Protein AF-A0A3M2Z1X1-F1 (afdb_monomer_lite)

Structure (mmCIF, N/CA/C/O backbone):
data_AF-A0A3M2Z1X1-F1
#
_entry.id   AF-A0A3M2Z1X1-F1
#
loop_
_atom_site.group_PDB
_atom_site.id
_atom_site.type_symbol
_atom_site.label_atom_id
_atom_site.label_alt_id
_atom_site.label_comp_id
_atom_site.label_asym_id
_atom_site.label_entity_id
_atom_site.label_seq_id
_atom_site.pdbx_PDB_ins_code
_atom_site.Cartn_x
_atom_site.Cartn_y
_atom_site.Cartn_z
_atom_site.occupancy
_atom_site.B_iso_or_equiv
_atom_site.auth_seq_id
_atom_site.auth_comp_id
_atom_site.auth_asym_id
_atom_site.auth_atom_id
_atom_site.pdbx_PDB_model_num
ATOM 1 N N . GLU A 1 1 ? -4.853 13.986 -4.517 1.00 54.66 1 GLU A N 1
ATOM 2 C CA . GLU A 1 1 ? -5.660 12.768 -4.710 1.00 54.66 1 GLU A CA 1
ATOM 3 C C . GLU A 1 1 ? -4.878 11.565 -4.196 1.00 54.66 1 GLU A C 1
ATOM 5 O O . GLU A 1 1 ? -3.672 11.525 -4.439 1.00 54.66 1 GLU A O 1
ATOM 10 N N . PRO A 1 2 ? -5.494 10.653 -3.427 1.00 72.56 2 PRO A N 1
ATOM 11 C CA . PRO A 1 2 ? -4.853 9.407 -3.028 1.00 72.56 2 PRO A CA 1
ATOM 12 C C . PRO A 1 2 ? -4.651 8.523 -4.265 1.00 72.56 2 PRO A C 1
ATOM 14 O O . PRO A 1 2 ? -5.586 8.265 -5.013 1.00 72.56 2 PRO A O 1
ATOM 17 N N . VAL A 1 3 ? -3.416 8.091 -4.487 1.00 81.50 3 VAL A N 1
ATOM 18 C CA . VAL A 1 3 ? -3.043 7.123 -5.531 1.00 81.50 3 VAL A CA 1
ATOM 19 C C . VAL A 1 3 ? -3.552 5.737 -5.149 1.00 81.50 3 VAL A C 1
ATOM 21 O O . VAL A 1 3 ? -3.474 5.357 -3.980 1.00 81.50 3 VAL A O 1
ATOM 24 N N . SER A 1 4 ? -4.067 4.986 -6.119 1.00 84.81 4 SER A N 1
ATOM 25 C CA . SER A 1 4 ? -4.596 3.634 -5.897 1.00 84.81 4 SER A CA 1
ATOM 26 C C . SER A 1 4 ? -3.503 2.571 -5.878 1.00 84.81 4 SER A C 1
ATOM 28 O O . SER A 1 4 ? -3.607 1.606 -5.128 1.00 84.81 4 SER A O 1
ATOM 30 N N . SER A 1 5 ? -2.435 2.753 -6.656 1.00 90.38 5 SER A N 1
ATOM 31 C CA . SER A 1 5 ? -1.385 1.749 -6.820 1.00 90.38 5 SER A CA 1
ATOM 32 C C . SER A 1 5 ? 0.022 2.326 -6.689 1.00 90.38 5 SER A C 1
ATOM 34 O O . SER A 1 5 ? 0.316 3.443 -7.114 1.00 90.38 5 SER A O 1
ATOM 36 N N . LEU A 1 6 ? 0.937 1.519 -6.153 1.00 92.75 6 LEU A N 1
ATOM 37 C CA . LEU A 1 6 ? 2.367 1.800 -6.105 1.00 92.75 6 LEU A CA 1
ATOM 38 C C . LEU A 1 6 ? 2.950 1.991 -7.515 1.00 92.75 6 LEU A C 1
ATOM 40 O O . LEU A 1 6 ? 3.883 2.775 -7.689 1.00 92.75 6 LEU A O 1
ATOM 44 N N . ARG A 1 7 ? 2.360 1.346 -8.530 1.00 94.19 7 ARG A N 1
ATOM 45 C CA . ARG A 1 7 ? 2.745 1.484 -9.944 1.00 94.19 7 ARG A CA 1
ATOM 46 C C . ARG A 1 7 ? 2.501 2.893 -10.496 1.00 94.19 7 ARG A C 1
ATOM 48 O O . ARG A 1 7 ? 3.187 3.303 -11.423 1.00 94.19 7 ARG A O 1
ATOM 55 N N . GLU A 1 8 ? 1.597 3.667 -9.895 1.00 93.38 8 GLU A N 1
ATOM 56 C CA . GLU A 1 8 ? 1.384 5.082 -10.242 1.00 93.38 8 GLU A CA 1
ATOM 57 C C . GLU A 1 8 ? 2.457 6.003 -9.632 1.00 93.38 8 GLU A C 1
ATOM 59 O O . GLU A 1 8 ? 2.644 7.132 -10.082 1.00 93.38 8 GLU A O 1
ATOM 64 N N . LEU A 1 9 ? 3.169 5.530 -8.604 1.00 92.00 9 LEU A N 1
ATOM 65 C CA . LEU A 1 9 ? 4.182 6.294 -7.871 1.00 92.00 9 LEU A CA 1
ATOM 66 C C . LEU A 1 9 ? 5.616 5.962 -8.284 1.00 92.00 9 LEU A C 1
ATOM 68 O O . LEU A 1 9 ? 6.505 6.808 -8.163 1.00 92.00 9 LEU A O 1
ATOM 72 N N . VAL A 1 10 ? 5.862 4.730 -8.723 1.00 94.06 10 VAL A N 1
ATOM 73 C CA . VAL A 1 10 ? 7.197 4.240 -9.065 1.00 94.06 10 VAL A CA 1
ATOM 74 C C . VAL A 1 10 ? 7.272 4.009 -10.565 1.00 94.06 10 VAL A C 1
ATOM 76 O O . VAL A 1 10 ? 6.547 3.184 -11.112 1.00 94.06 10 VAL A O 1
ATOM 79 N N . VAL A 1 11 ? 8.180 4.722 -11.234 1.00 95.81 11 VAL A N 1
ATOM 80 C CA . VAL A 1 11 ? 8.474 4.497 -12.656 1.00 95.81 11 VAL A CA 1
ATOM 81 C C . VAL A 1 11 ? 9.022 3.084 -12.836 1.00 95.81 11 VAL A C 1
ATOM 83 O O . VAL A 1 11 ? 10.003 2.718 -12.187 1.00 95.81 11 VAL A O 1
ATOM 86 N N . HIS A 1 12 ? 8.408 2.328 -13.737 1.00 96.81 12 HIS A N 1
ATOM 87 C CA . HIS A 1 12 ? 8.767 0.954 -14.053 1.00 96.81 12 HIS A CA 1
ATOM 88 C C . HIS A 1 12 ? 8.579 0.679 -15.547 1.00 96.81 12 HIS A C 1
ATOM 90 O O . HIS A 1 12 ? 7.910 1.445 -16.242 1.00 96.81 12 HIS A O 1
ATOM 96 N N . 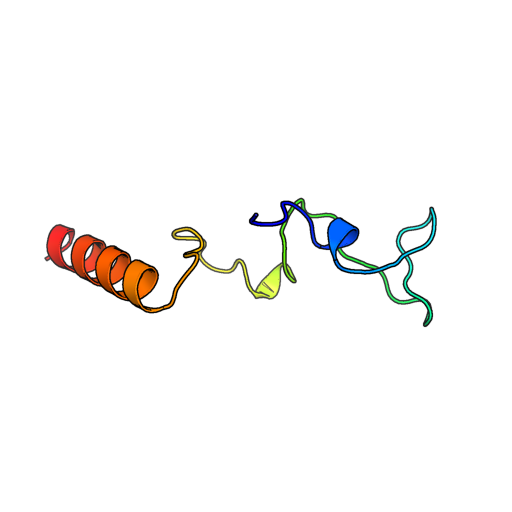ASP A 1 13 ? 9.209 -0.384 -16.036 1.00 96.88 13 ASP A N 1
ATOM 97 C CA . ASP A 1 13 ? 9.035 -0.871 -17.404 1.00 96.88 13 ASP A CA 1
ATOM 98 C C . ASP A 1 13 ? 7.773 -1.744 -17.555 1.00 96.88 13 ASP A C 1
ATOM 100 O O . ASP A 1 13 ? 7.061 -2.025 -16.588 1.00 96.88 13 ASP A O 1
ATOM 104 N N . ASP A 1 14 ? 7.513 -2.228 -18.769 1.00 95.88 14 ASP A N 1
ATOM 105 C CA . ASP A 1 14 ? 6.363 -3.098 -19.059 1.00 95.88 14 ASP A CA 1
ATOM 106 C C . ASP A 1 14 ? 6.397 -4.430 -18.279 1.00 95.88 14 ASP A C 1
ATOM 108 O O . ASP A 1 14 ? 5.367 -5.086 -18.119 1.00 95.88 14 ASP A O 1
ATOM 112 N N . ASN A 1 15 ? 7.561 -4.821 -17.746 1.00 96.00 15 ASN A N 1
ATOM 113 C CA . ASN A 1 15 ? 7.731 -6.017 -16.920 1.00 96.00 15 ASN A CA 1
ATOM 114 C C . ASN A 1 15 ? 7.514 -5.746 -15.423 1.00 96.00 15 ASN A C 1
ATOM 116 O O . ASN A 1 15 ? 7.582 -6.677 -14.620 1.00 96.00 15 ASN A O 1
ATOM 120 N N . GLY A 1 16 ? 7.256 -4.497 -15.024 1.00 95.31 16 GLY A N 1
ATOM 121 C CA . GLY A 1 16 ? 7.110 -4.132 -13.617 1.00 95.31 16 GLY A CA 1
ATOM 122 C C . GLY A 1 16 ? 8.433 -3.951 -12.880 1.00 95.31 16 GLY A C 1
ATOM 123 O O . GLY A 1 16 ? 8.447 -4.047 -11.655 1.00 95.31 16 GLY A O 1
ATOM 124 N N . LEU A 1 17 ? 9.538 -3.705 -13.585 1.00 97.75 17 LEU A N 1
ATOM 125 C CA . LEU A 1 17 ? 10.852 -3.489 -12.984 1.00 97.75 17 LEU A CA 1
ATOM 126 C C . LEU A 1 17 ? 11.204 -2.003 -12.921 1.00 97.75 17 LEU A C 1
ATOM 128 O O . LEU A 1 17 ? 10.986 -1.253 -13.872 1.00 97.75 17 LEU A O 1
ATOM 132 N N . ASP A 1 18 ? 11.781 -1.578 -11.801 1.00 96.38 18 ASP A N 1
ATOM 133 C CA . ASP A 1 18 ? 12.346 -0.243 -11.650 1.00 96.38 18 ASP A CA 1
ATOM 134 C C . ASP A 1 18 ? 13.679 -0.100 -12.413 1.00 96.38 18 ASP A C 1
ATOM 136 O O . ASP A 1 18 ? 14.219 -1.038 -13.004 1.00 96.38 18 ASP A O 1
ATOM 140 N N . ARG A 1 19 ? 14.268 1.099 -12.355 1.00 96.75 19 ARG A N 1
ATOM 141 C CA . ARG A 1 19 ? 15.554 1.416 -13.007 1.00 96.75 19 ARG A CA 1
ATOM 142 C C . ARG A 1 19 ? 16.742 0.547 -12.566 1.00 96.75 19 ARG A C 1
ATOM 144 O O . ARG A 1 19 ? 17.780 0.582 -13.220 1.00 96.75 19 ARG A O 1
ATOM 151 N N . ASN A 1 20 ? 16.623 -0.153 -11.441 1.00 97.06 20 ASN A N 1
ATOM 152 C CA . ASN A 1 20 ? 17.656 -1.009 -10.870 1.00 97.06 20 ASN A CA 1
ATOM 153 C C . ASN A 1 20 ? 17.339 -2.502 -11.064 1.00 97.06 20 ASN A C 1
ATOM 155 O O . ASN A 1 20 ? 18.122 -3.344 -10.628 1.00 97.06 20 ASN A O 1
ATOM 159 N N . GLY A 1 21 ? 16.216 -2.837 -11.708 1.00 96.69 21 GLY A N 1
ATOM 160 C CA . GLY A 1 21 ? 15.764 -4.212 -11.896 1.00 96.69 21 GLY A CA 1
ATOM 161 C C . GLY A 1 21 ? 14.997 -4.793 -10.705 1.00 96.69 21 GLY A C 1
ATOM 162 O O . GLY A 1 21 ? 14.854 -6.011 -10.626 1.00 96.69 21 GLY A O 1
ATOM 163 N N . PHE A 1 22 ? 14.512 -3.966 -9.773 1.00 96.69 22 PHE A N 1
ATOM 164 C CA . PHE A 1 22 ? 13.655 -4.418 -8.674 1.00 96.69 22 PHE A CA 1
ATOM 165 C C . PHE A 1 22 ? 12.184 -4.422 -9.083 1.00 96.69 22 PHE A C 1
ATOM 167 O O . PHE A 1 22 ? 11.709 -3.496 -9.734 1.00 96.69 22 PHE A O 1
ATOM 174 N N . THR A 1 23 ? 11.444 -5.441 -8.654 1.00 96.88 23 THR A N 1
ATOM 175 C CA . THR A 1 23 ? 10.005 -5.540 -8.913 1.00 96.88 23 THR A CA 1
ATOM 176 C C . THR A 1 23 ? 9.229 -4.475 -8.141 1.00 96.88 23 THR A C 1
ATOM 178 O O . THR A 1 23 ? 9.352 -4.366 -6.921 1.00 96.88 23 THR A O 1
ATOM 181 N N . VAL A 1 24 ? 8.395 -3.721 -8.852 1.00 96.44 24 VAL A N 1
ATOM 182 C CA . VAL A 1 24 ? 7.381 -2.843 -8.270 1.00 96.44 24 VAL A CA 1
ATOM 183 C C . VAL A 1 24 ? 6.130 -3.669 -8.003 1.00 96.44 24 VAL A C 1
ATOM 185 O O . VAL A 1 24 ? 5.605 -4.327 -8.897 1.00 96.44 24 VAL A O 1
ATOM 188 N N . GLU A 1 25 ? 5.666 -3.656 -6.758 1.00 95.06 25 GLU A N 1
ATOM 189 C CA . GLU A 1 25 ? 4.513 -4.451 -6.338 1.00 95.06 25 GLU A CA 1
ATOM 190 C C . GLU A 1 25 ? 3.221 -4.039 -7.059 1.00 95.06 25 GLU A C 1
ATOM 192 O O . GLU A 1 25 ? 2.941 -2.850 -7.225 1.00 95.06 25 GLU A O 1
ATOM 197 N N . ASP A 1 26 ? 2.415 -5.039 -7.426 1.00 94.12 26 ASP A N 1
ATOM 198 C CA . A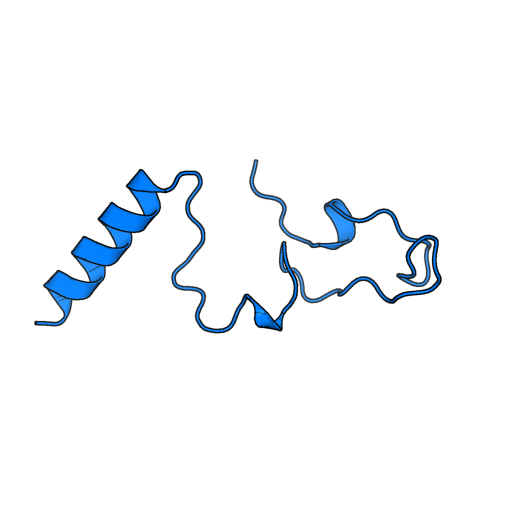SP A 1 26 ? 1.146 -4.878 -8.143 1.00 94.12 26 ASP A CA 1
ATOM 199 C C . ASP A 1 26 ? -0.032 -5.462 -7.351 1.00 94.12 26 ASP A C 1
ATOM 201 O O . ASP A 1 26 ? -0.729 -6.376 -7.783 1.00 94.12 26 ASP A O 1
ATOM 205 N N . PHE A 1 27 ? -0.200 -4.974 -6.123 1.00 91.44 27 PHE A N 1
ATOM 206 C CA . PHE A 1 27 ? -1.267 -5.408 -5.213 1.00 91.44 27 PHE A CA 1
ATOM 207 C C . PHE A 1 27 ? -2.452 -4.435 -5.159 1.00 91.44 27 PHE A C 1
ATOM 209 O O . PHE A 1 27 ? -3.259 -4.536 -4.243 1.00 91.44 27 PHE A O 1
ATOM 216 N N . GLU A 1 28 ? -2.534 -3.468 -6.082 1.00 89.56 28 GLU A N 1
ATOM 217 C CA . GLU A 1 28 ? -3.515 -2.365 -6.026 1.00 89.56 28 GLU A CA 1
ATOM 218 C C . GLU A 1 28 ? -3.476 -1.600 -4.686 1.00 89.56 28 GLU A C 1
ATOM 220 O O . GLU A 1 28 ? -4.496 -1.214 -4.116 1.00 89.56 28 GLU A O 1
ATOM 225 N N . LEU A 1 29 ? -2.263 -1.402 -4.160 1.00 88.12 29 LEU A N 1
ATOM 226 C CA . LEU A 1 29 ? -2.008 -0.661 -2.929 1.00 88.12 29 LEU A CA 1
ATOM 227 C C . LEU A 1 29 ? -1.046 0.495 -3.203 1.00 88.12 29 LEU A C 1
ATOM 229 O O . LEU A 1 29 ? -0.065 0.299 -3.917 1.00 88.12 29 LEU A O 1
ATOM 233 N N . PRO A 1 30 ? -1.219 1.671 -2.571 1.00 88.62 30 PRO A N 1
ATOM 234 C CA . PRO A 1 30 ? -0.328 2.821 -2.765 1.00 88.62 30 PRO A CA 1
ATOM 235 C C . PRO A 1 30 ? 1.077 2.636 -2.178 1.00 88.62 30 PRO A C 1
ATOM 237 O O . PRO A 1 30 ? 1.923 3.527 -2.279 1.00 88.62 30 PRO A O 1
ATOM 240 N N . ARG A 1 31 ? 1.313 1.547 -1.444 1.00 87.69 31 ARG A N 1
ATOM 241 C CA . ARG A 1 31 ? 2.514 1.306 -0.642 1.00 87.69 31 ARG A CA 1
ATOM 242 C C . ARG A 1 31 ? 2.819 -0.185 -0.601 1.00 87.69 31 ARG A C 1
ATOM 244 O O . ARG A 1 31 ? 1.961 -1.000 -0.918 1.00 87.69 31 ARG A O 1
ATOM 251 N N . ASN A 1 32 ? 4.033 -0.496 -0.148 1.00 88.62 32 ASN A N 1
ATOM 252 C CA . ASN A 1 32 ? 4.482 -1.861 0.097 1.00 88.62 32 ASN A CA 1
ATOM 253 C C . ASN A 1 32 ? 3.446 -2.652 0.914 1.00 88.62 32 ASN A C 1
ATOM 255 O O . ASN A 1 32 ? 2.970 -2.155 1.940 1.00 88.62 32 ASN A O 1
ATOM 259 N N . LEU A 1 33 ? 3.150 -3.879 0.487 1.00 86.81 33 LEU A N 1
ATOM 260 C CA . LEU A 1 33 ? 2.161 -4.764 1.103 1.00 86.81 33 LEU A CA 1
ATOM 261 C C . LEU A 1 33 ? 2.381 -4.954 2.609 1.00 86.81 33 LEU A C 1
ATOM 263 O O . LEU A 1 33 ? 1.417 -5.025 3.367 1.00 86.81 33 LEU A O 1
ATOM 267 N N . MET A 1 34 ? 3.630 -4.973 3.082 1.00 85.50 34 MET A N 1
ATOM 268 C CA . MET A 1 34 ? 3.928 -5.122 4.511 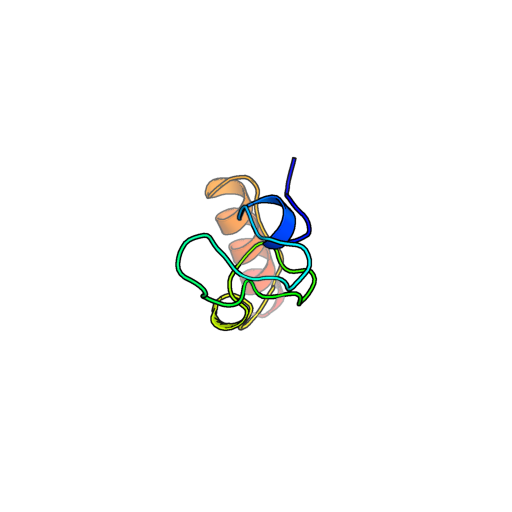1.00 85.50 34 MET A CA 1
ATOM 269 C C . MET A 1 34 ? 3.438 -3.933 5.348 1.00 85.50 34 MET A C 1
ATOM 271 O O . ME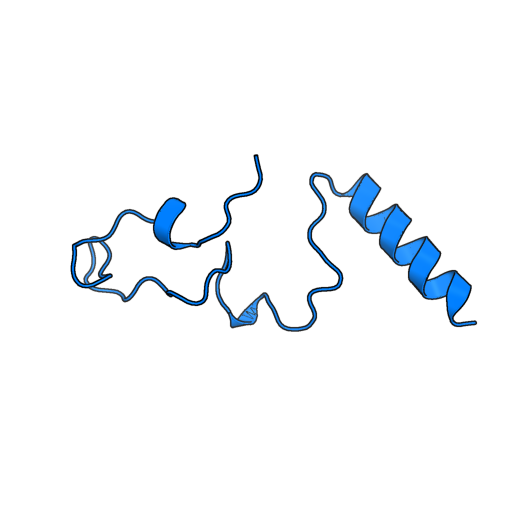T A 1 34 ? 3.251 -4.066 6.555 1.00 85.50 34 MET A O 1
ATOM 275 N N . LEU A 1 35 ? 3.176 -2.776 4.733 1.00 80.75 35 LEU A N 1
ATOM 276 C CA . LEU A 1 35 ? 2.554 -1.624 5.392 1.00 80.75 35 LEU A CA 1
ATOM 277 C C . LEU A 1 35 ? 1.020 -1.712 5.425 1.00 80.75 35 LEU A C 1
ATOM 279 O O . LEU A 1 35 ? 0.381 -0.901 6.091 1.00 80.75 35 LEU A O 1
ATOM 283 N N . ALA A 1 36 ? 0.423 -2.703 4.761 1.00 74.50 36 ALA A N 1
ATOM 284 C CA . ALA A 1 36 ? -1.019 -2.933 4.736 1.00 74.50 36 ALA A CA 1
ATOM 285 C C . ALA A 1 36 ? -1.525 -3.834 5.884 1.00 74.50 36 ALA A C 1
ATOM 287 O O . ALA A 1 36 ? -2.661 -4.299 5.837 1.00 74.50 36 ALA A O 1
ATOM 288 N N . CYS A 1 37 ? -0.719 -4.080 6.929 1.00 55.78 37 CYS A N 1
ATOM 289 C CA . CYS A 1 37 ? -0.992 -5.089 7.970 1.00 55.78 37 CYS A CA 1
ATOM 290 C C . CYS A 1 37 ? -2.285 -4.898 8.792 1.00 55.78 37 CYS A C 1
ATOM 292 O O . CYS A 1 37 ? -2.662 -5.791 9.546 1.00 55.78 37 CYS A O 1
ATOM 294 N N . SER A 1 38 ? -2.997 -3.785 8.652 1.00 55.41 38 SER A N 1
ATOM 295 C CA . SER A 1 38 ? -4.345 -3.605 9.197 1.00 55.41 38 SER A CA 1
ATOM 296 C C . SER A 1 38 ? -4.909 -2.303 8.654 1.00 55.41 38 SER A C 1
ATOM 298 O O . SER A 1 38 ? -4.860 -1.258 9.301 1.00 55.41 38 SER A O 1
ATOM 300 N N . TRP A 1 39 ? -5.404 -2.327 7.418 1.00 55.25 39 TRP A N 1
ATOM 301 C CA . TRP A 1 39 ? -5.942 -1.108 6.831 1.00 55.25 39 TRP A CA 1
ATOM 302 C C . TRP A 1 39 ? -7.306 -0.779 7.444 1.00 55.25 39 TRP A C 1
ATOM 304 O O . TRP A 1 39 ? -8.353 -1.178 6.948 1.00 55.25 39 TRP A O 1
ATOM 314 N N . ALA A 1 40 ? -7.292 -0.003 8.526 1.00 56.16 40 ALA A N 1
ATOM 315 C CA . ALA A 1 40 ? -8.455 0.741 9.007 1.00 56.16 40 ALA A CA 1
ATOM 316 C C . ALA A 1 40 ? -8.734 1.995 8.141 1.00 56.16 40 ALA A C 1
ATOM 318 O O . ALA A 1 40 ? -9.427 2.909 8.577 1.00 56.16 40 ALA A O 1
ATOM 319 N N . GLY A 1 41 ? -8.188 2.040 6.918 1.00 62.19 41 GLY A N 1
ATOM 320 C CA . GLY A 1 41 ? -8.225 3.185 6.014 1.00 62.19 41 GLY A CA 1
ATOM 321 C C . GLY A 1 41 ? -6.918 3.979 5.986 1.00 62.19 41 GLY A C 1
ATOM 322 O O . GLY A 1 41 ? -6.008 3.778 6.791 1.00 62.19 41 GLY A O 1
ATOM 323 N N . THR A 1 42 ? -6.823 4.891 5.019 1.00 68.62 42 THR A N 1
ATOM 324 C CA . THR A 1 42 ? -5.816 5.960 5.012 1.00 68.62 42 THR A CA 1
ATOM 325 C C . THR A 1 42 ? -6.480 7.257 5.432 1.00 68.62 42 THR A C 1
ATOM 327 O O . THR A 1 42 ? -7.680 7.436 5.233 1.00 68.62 42 THR A O 1
ATOM 330 N N . SER A 1 43 ? -5.692 8.170 5.984 1.00 74.00 43 SER A N 1
ATOM 331 C CA . SER A 1 43 ? -6.126 9.538 6.217 1.00 74.00 43 SER A CA 1
ATOM 332 C C . SER A 1 43 ? -5.276 10.492 5.387 1.00 74.00 43 SER A C 1
ATOM 334 O O . SER A 1 43 ? -4.075 10.270 5.218 1.00 74.00 43 SER A O 1
ATOM 336 N N . SER A 1 44 ? -5.893 11.556 4.876 1.00 79.94 44 SER A N 1
ATOM 337 C CA . SER A 1 44 ? -5.197 12.614 4.138 1.00 79.94 44 SER A CA 1
ATOM 338 C C . SER A 1 44 ? -4.332 13.493 5.045 1.00 79.94 44 SER A C 1
ATOM 340 O O . SER A 1 44 ? -3.362 14.079 4.567 1.00 79.94 44 SER A O 1
ATOM 342 N N . THR A 1 45 ? -4.646 13.563 6.344 1.00 84.44 45 THR A N 1
ATOM 343 C CA . THR A 1 45 ? -3.835 14.253 7.358 1.00 84.44 45 THR A CA 1
ATOM 344 C C . THR A 1 45 ? -3.702 13.428 8.636 1.00 84.44 45 THR A C 1
ATOM 346 O O . THR A 1 45 ? -4.452 12.475 8.873 1.00 84.44 45 THR A O 1
ATOM 349 N N . VAL A 1 46 ? -2.741 13.791 9.483 1.00 87.44 46 VAL A N 1
ATOM 350 C CA . VAL A 1 46 ? -2.523 13.116 10.770 1.00 87.44 46 VAL A CA 1
ATOM 351 C C . VAL A 1 46 ? -3.720 13.324 11.701 1.00 87.44 46 VAL A C 1
ATOM 353 O O . VAL A 1 46 ? -4.157 12.383 12.358 1.00 87.44 46 VAL A O 1
ATOM 356 N N . GLU A 1 47 ? -4.285 14.528 11.714 1.00 92.56 47 GLU A N 1
ATOM 357 C CA . GLU A 1 47 ? -5.388 14.937 12.587 1.00 92.56 47 GLU A CA 1
ATOM 358 C C . GLU A 1 47 ? -6.644 14.100 12.327 1.00 92.56 47 GLU A C 1
ATOM 360 O O . GLU A 1 47 ? -7.219 13.540 13.259 1.00 92.56 47 GLU A O 1
ATOM 365 N N . LEU A 1 48 ? -7.009 13.935 11.053 1.00 87.31 48 LEU A N 1
ATOM 366 C CA . LEU A 1 48 ? -8.142 13.104 10.641 1.00 87.31 48 LEU A CA 1
ATOM 367 C C . LEU A 1 48 ? -7.932 11.622 11.001 1.00 87.31 48 LEU A C 1
ATOM 369 O O . LEU A 1 48 ? -8.875 10.930 11.385 1.00 87.31 48 LEU A O 1
ATOM 373 N N . GLY A 1 49 ? -6.687 11.137 10.939 1.00 87.00 49 GLY A N 1
ATOM 374 C CA . GLY A 1 49 ? -6.348 9.773 11.346 1.00 87.00 49 GLY A CA 1
ATOM 375 C C . GLY A 1 49 ? -6.488 9.569 12.856 1.00 87.00 49 GLY A C 1
ATOM 376 O O . GLY A 1 49 ? -7.025 8.553 13.298 1.00 87.00 49 GLY A O 1
ATOM 377 N N . ALA A 1 50 ? -6.046 10.550 13.647 1.00 90.44 50 ALA A N 1
ATOM 378 C CA . ALA A 1 50 ? -6.163 10.524 15.101 1.00 90.44 50 ALA A CA 1
ATOM 379 C C . ALA A 1 50 ? -7.630 10.561 15.564 1.00 90.44 50 ALA A C 1
ATOM 381 O O . ALA A 1 50 ? -8.007 9.798 16.454 1.00 90.44 50 ALA A O 1
ATOM 382 N N . GLU A 1 51 ? -8.466 11.392 14.936 1.00 90.88 51 GLU A N 1
ATOM 383 C CA . GLU A 1 51 ? -9.900 11.481 15.239 1.00 90.88 51 GLU A CA 1
ATOM 384 C C . GLU A 1 51 ? -10.635 10.167 14.931 1.00 90.88 51 GLU A C 1
ATOM 386 O O . GLU A 1 51 ? -11.357 9.638 15.782 1.00 90.88 51 GLU A O 1
ATOM 391 N N . ALA A 1 52 ? -10.405 9.591 13.745 1.00 86.75 52 ALA A N 1
ATOM 392 C CA . ALA A 1 52 ? -11.011 8.320 13.350 1.00 86.75 52 ALA A CA 1
ATOM 393 C C . ALA A 1 52 ? -10.610 7.169 14.293 1.00 86.75 52 ALA A C 1
ATOM 395 O O . ALA A 1 52 ? -11.456 6.359 14.685 1.00 86.75 52 ALA A O 1
ATOM 396 N N . LEU A 1 53 ? -9.338 7.126 14.710 1.00 86.56 53 LEU A N 1
ATOM 3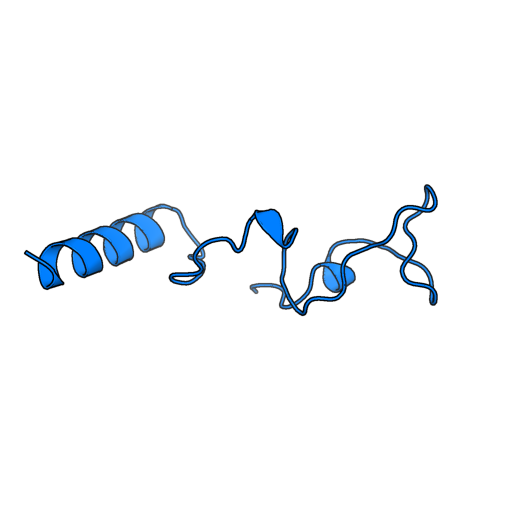97 C CA . LEU A 1 53 ? -8.845 6.149 15.681 1.00 86.56 53 LEU A CA 1
ATOM 398 C C . LEU A 1 53 ? -9.507 6.324 17.055 1.00 86.56 53 LEU A C 1
ATOM 400 O O . LEU A 1 53 ? -9.948 5.341 17.650 1.00 86.56 53 LEU A O 1
ATOM 404 N N . ALA A 1 54 ? -9.604 7.559 17.556 1.00 91.19 54 ALA A N 1
ATOM 405 C CA . ALA A 1 54 ? -10.237 7.847 18.842 1.00 91.19 54 ALA A CA 1
ATOM 406 C C . ALA A 1 54 ? -11.707 7.401 18.868 1.00 91.19 54 ALA A C 1
ATOM 408 O O . ALA A 1 54 ? -12.153 6.786 19.842 1.00 91.19 54 ALA A O 1
ATOM 409 N N . LYS A 1 55 ? -12.442 7.643 17.775 1.00 89.69 55 LYS A N 1
ATOM 410 C CA . LYS A 1 55 ? -13.824 7.179 17.612 1.00 89.69 55 LYS A CA 1
ATOM 411 C C . LYS A 1 55 ? -13.917 5.652 17.657 1.00 89.69 55 LYS A C 1
ATOM 413 O O . LYS A 1 55 ? -14.675 5.111 18.456 1.00 89.69 55 LYS A O 1
ATOM 418 N N . TYR A 1 56 ? -13.102 4.961 16.861 1.00 86.81 56 TYR A N 1
ATOM 419 C CA . TYR A 1 56 ? -13.081 3.497 16.803 1.00 86.81 56 TYR A CA 1
ATOM 420 C C . TYR A 1 56 ? -12.781 2.837 18.154 1.00 86.81 56 TYR A C 1
ATOM 422 O O . TYR A 1 56 ? -13.378 1.818 18.497 1.00 86.81 56 TYR A O 1
ATOM 430 N N . LEU A 1 57 ? -11.849 3.407 18.923 1.00 89.44 57 LEU A N 1
ATOM 431 C CA . LEU A 1 57 ? -11.516 2.910 20.257 1.00 89.44 57 LEU A CA 1
ATOM 432 C C . LEU A 1 57 ? -12.658 3.150 21.251 1.00 89.44 57 LEU A C 1
ATOM 434 O O . LEU A 1 57 ? -12.927 2.282 22.071 1.00 89.44 57 LEU A O 1
ATOM 438 N N . SER A 1 58 ? -13.353 4.284 21.151 1.00 93.12 58 SER A N 1
ATOM 439 C CA . SER A 1 58 ? -14.469 4.629 22.044 1.00 93.12 58 SER A CA 1
ATOM 440 C C . SER A 1 58 ? -15.711 3.759 21.819 1.00 93.12 58 SER A C 1
ATOM 442 O O . SER A 1 58 ? -16.450 3.500 22.758 1.00 93.12 58 SER A O 1
ATOM 444 N N . GLU A 1 59 ? -15.933 3.277 20.593 1.00 89.56 59 GLU A N 1
ATOM 445 C CA . GLU A 1 59 ? -17.048 2.378 20.238 1.00 89.56 59 GLU A CA 1
ATOM 446 C C . GLU A 1 59 ? -16.820 0.912 20.666 1.00 89.56 59 GLU A C 1
ATOM 448 O O . GLU A 1 59 ? -17.689 0.063 20.468 1.00 89.56 59 GLU A O 1
ATOM 453 N N . ARG A 1 60 ? -15.644 0.593 21.221 1.00 75.38 60 ARG A N 1
ATOM 454 C CA . ARG A 1 60 ? -15.225 -0.770 21.596 1.00 75.38 60 ARG A CA 1
ATOM 455 C C . ARG A 1 60 ? -15.008 -0.981 23.093 1.00 75.38 60 ARG A C 1
ATOM 457 O O . ARG A 1 60 ? -14.630 -2.088 23.479 1.00 75.38 60 ARG A O 1
ATOM 464 N N . VAL A 1 61 ? -15.203 0.063 23.896 1.00 55.56 61 VAL A N 1
ATOM 465 C CA . VAL A 1 61 ? -15.140 0.027 25.366 1.00 55.56 61 VAL A CA 1
ATOM 466 C C . VAL A 1 61 ? -16.537 -0.155 25.941 1.00 55.56 61 VAL A C 1
ATOM 468 O O . VAL A 1 61 ? -17.484 0.442 25.384 1.00 55.56 61 VAL A O 1
#

Radius of gyration: 15.6 Å; chains: 1; bo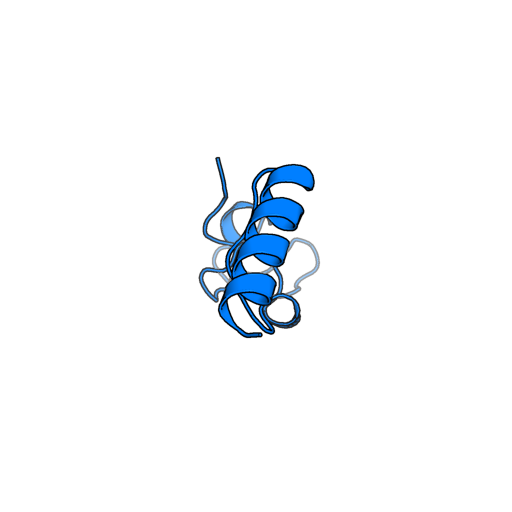unding box: 35×21×44 Å

Sequence (61 aa):
EPVSSLRELVVHDDNGLDRNGFTVEDFELPRNLMLACSWAGTSSTVELGAEALAKYLSERV

Organism: Pseudomonas syringae pv. maculicola (NCBI:txid59511)

Secondary structure (DSSP, 8-state):
---S-GGGTS---TTSB-TTSPBPP-SS-SS-GGGGTT-S---SSHHHHHHHHHHHHHTT-

pLDDT: mean 85.64, std 12.4, range [54.66, 97.75]

Foldseek 3Di:
DDQQACCVVADDDPVQAHPVRDHGDDPSHVDDVVVVPDPPDDDPDPVVVVVSVVVVVVVVD